Protein AF-A0A1G5IPW4-F1 (afdb_monomer_lite)

Sequence (116 aa):
MNTTYSVWEAENTHHSINRAKERAGLNKKKAEKMMELARERGIGYEECKWSLDRNFLISRTTDTTVAIAYNGYCFIFDRETCKCITMYLLPKTFGKKKTFYQSGKRKDGRYELMYA

Structure (mmCIF, N/CA/C/O backbone):
data_AF-A0A1G5IPW4-F1
#
_entry.id   AF-A0A1G5IPW4-F1
#
loop_
_atom_site.group_PDB
_atom_site.id
_atom_site.type_symbol
_atom_site.label_atom_id
_atom_site.label_alt_id
_atom_site.label_comp_id
_atom_site.label_asym_id
_atom_site.label_entity_id
_atom_site.label_seq_id
_atom_site.pdbx_PDB_ins_code
_atom_site.Cartn_x
_atom_site.Cartn_y
_atom_site.Cartn_z
_atom_site.occupancy
_atom_site.B_iso_or_equiv
_atom_site.auth_seq_id
_atom_site.auth_comp_id
_atom_site.auth_asym_id
_atom_site.auth_atom_id
_atom_site.pdbx_PDB_model_num
ATOM 1 N N . MET A 1 1 ? 6.540 21.060 -9.444 1.00 35.72 1 MET A N 1
ATOM 2 C CA . MET A 1 1 ? 5.317 21.002 -8.620 1.00 35.72 1 MET A CA 1
ATOM 3 C C . MET A 1 1 ? 5.584 19.994 -7.516 1.00 35.72 1 MET A C 1
ATOM 5 O O . MET A 1 1 ? 5.722 18.820 -7.820 1.00 35.72 1 MET A O 1
ATOM 9 N N . ASN A 1 2 ? 5.798 20.461 -6.283 1.00 35.81 2 ASN A N 1
ATOM 10 C CA . ASN A 1 2 ? 5.948 19.588 -5.120 1.00 35.81 2 ASN A CA 1
ATOM 11 C C . ASN A 1 2 ? 4.546 19.232 -4.637 1.00 35.81 2 ASN A C 1
ATOM 13 O O . ASN A 1 2 ? 3.889 20.052 -3.999 1.00 35.81 2 ASN A O 1
ATOM 17 N N . THR A 1 3 ? 4.081 18.032 -4.969 1.00 40.19 3 THR A N 1
ATOM 18 C CA . THR A 1 3 ? 2.853 17.464 -4.408 1.00 40.19 3 THR A CA 1
ATOM 19 C C . THR A 1 3 ? 3.175 16.974 -3.002 1.00 40.19 3 THR A C 1
ATOM 21 O O . THR A 1 3 ? 3.337 15.787 -2.744 1.00 40.19 3 THR A O 1
ATOM 24 N N . THR A 1 4 ? 3.383 17.910 -2.081 1.00 44.44 4 THR A N 1
ATOM 25 C CA . THR A 1 4 ? 3.428 17.604 -0.655 1.00 44.44 4 THR A CA 1
ATOM 26 C C . THR A 1 4 ? 2.051 17.067 -0.278 1.00 44.44 4 THR A C 1
ATOM 28 O O . THR A 1 4 ? 1.083 17.821 -0.238 1.00 44.44 4 THR A O 1
ATOM 31 N N . TYR A 1 5 ? 1.964 15.757 -0.033 1.00 48.31 5 TYR A N 1
ATOM 32 C CA . TYR A 1 5 ? 0.822 15.049 0.558 1.00 48.31 5 TYR A CA 1
ATOM 33 C C . TYR A 1 5 ? 0.623 15.464 2.029 1.00 48.31 5 TYR A C 1
ATOM 35 O O . TYR A 1 5 ? 0.547 14.640 2.937 1.00 48.31 5 TYR A O 1
ATOM 43 N N . SER A 1 6 ? 0.621 16.769 2.291 1.00 40.94 6 SER A N 1
ATOM 44 C CA . SER A 1 6 ? 0.453 17.343 3.613 1.00 40.94 6 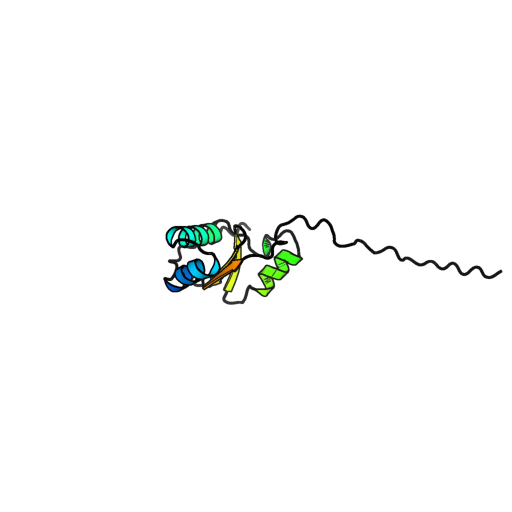SER A CA 1
ATOM 45 C C . SER A 1 6 ? -0.986 17.116 4.064 1.00 40.94 6 SER A C 1
ATOM 47 O O . SER A 1 6 ? -1.906 17.687 3.483 1.00 40.94 6 SER A O 1
ATOM 49 N N . VAL A 1 7 ? -1.128 16.327 5.131 1.00 48.12 7 VAL A N 1
ATOM 50 C CA . VAL A 1 7 ? -2.348 16.067 5.916 1.00 48.12 7 VAL A CA 1
ATOM 51 C C . VAL A 1 7 ? -3.241 14.925 5.392 1.00 48.12 7 VAL A C 1
ATOM 53 O O . VAL A 1 7 ? -4.401 15.114 5.050 1.00 48.12 7 VAL A O 1
ATOM 56 N N . TRP A 1 8 ? -2.715 13.693 5.391 1.00 52.19 8 TRP A N 1
ATOM 57 C CA . TRP A 1 8 ? -3.525 12.461 5.317 1.00 52.19 8 TRP A CA 1
ATOM 58 C C . TRP A 1 8 ? -3.864 11.967 6.738 1.00 52.19 8 TRP A C 1
ATOM 60 O O . TRP A 1 8 ? -3.434 10.888 7.155 1.00 52.19 8 TRP A O 1
ATOM 70 N N . GLU A 1 9 ? -4.613 12.760 7.509 1.00 49.50 9 GLU A N 1
ATOM 71 C CA . GLU A 1 9 ? -5.097 12.376 8.846 1.00 49.50 9 GLU A CA 1
ATOM 72 C C . GLU A 1 9 ? -6.382 11.543 8.737 1.00 49.50 9 GLU A C 1
ATOM 74 O O . GLU A 1 9 ? -7.492 12.017 8.958 1.00 49.50 9 GLU A O 1
ATOM 79 N N . ALA A 1 10 ? -6.239 10.272 8.357 1.00 59.16 10 ALA A N 1
ATOM 80 C CA . ALA A 1 10 ? -7.355 9.332 8.341 1.00 59.16 10 ALA A CA 1
ATOM 81 C C . ALA A 1 10 ? -7.231 8.279 9.442 1.00 59.16 10 ALA A C 1
ATOM 83 O O . ALA A 1 10 ? -6.274 7.489 9.480 1.00 59.16 10 ALA A O 1
ATOM 84 N N . GLU A 1 11 ? -8.254 8.220 10.297 1.00 60.19 11 GLU A N 1
ATOM 85 C CA . GLU A 1 11 ? -8.430 7.140 11.260 1.00 60.19 11 GLU A CA 1
ATOM 86 C C . GLU A 1 11 ? -8.634 5.807 10.529 1.00 60.19 11 GLU A C 1
ATOM 88 O O . GLU A 1 11 ? -9.521 5.639 9.681 1.00 60.19 11 GLU A O 1
ATOM 93 N N . ASN A 1 12 ? -7.784 4.831 10.851 1.00 66.25 12 ASN A N 1
ATOM 94 C CA . ASN A 1 12 ? -7.876 3.497 10.277 1.00 66.25 12 ASN A CA 1
ATOM 95 C C . ASN A 1 12 ? -9.070 2.755 10.881 1.00 66.25 12 ASN A C 1
ATOM 97 O O . ASN A 1 12 ? -9.229 2.679 12.097 1.00 66.25 12 ASN A O 1
ATOM 101 N N . THR A 1 13 ? -9.904 2.168 10.025 1.00 73.06 13 THR A N 1
ATOM 102 C CA . THR A 1 13 ? -11.061 1.403 10.496 1.00 73.06 13 THR A CA 1
ATOM 103 C C . THR A 1 13 ? -10.620 0.141 11.243 1.00 73.06 13 THR A C 1
ATOM 105 O O . THR A 1 13 ? -9.606 -0.484 10.927 1.00 73.06 13 THR A O 1
ATOM 108 N N . HIS A 1 14 ? -11.432 -0.314 12.199 1.00 70.38 14 HIS A N 1
ATOM 109 C CA . HIS A 1 14 ? -11.213 -1.605 12.865 1.00 70.38 14 HIS A CA 1
ATOM 110 C C . HIS A 1 14 ? -11.062 -2.768 11.871 1.00 70.38 14 HIS A C 1
ATOM 112 O O . HIS A 1 14 ? -10.293 -3.703 12.099 1.00 70.38 14 HIS A O 1
ATOM 118 N N . HIS A 1 15 ? -11.763 -2.691 10.740 1.00 71.94 15 HIS A N 1
ATOM 119 C CA . HIS A 1 15 ? -11.719 -3.709 9.704 1.00 71.94 15 HIS A CA 1
ATOM 120 C C . HIS A 1 15 ? -10.359 -3.773 8.994 1.00 71.94 15 HIS A C 1
ATOM 122 O O . HIS A 1 15 ? -9.837 -4.862 8.754 1.00 71.94 15 HIS A O 1
ATOM 128 N N . SER A 1 16 ? -9.741 -2.626 8.699 1.00 65.56 16 SER A N 1
ATOM 129 C CA . SER A 1 16 ? -8.433 -2.594 8.040 1.00 65.56 16 SER A CA 1
ATOM 130 C C . SER A 1 16 ? -7.316 -3.098 8.952 1.00 65.56 16 SER A C 1
ATOM 132 O O . SER A 1 16 ? -6.430 -3.829 8.506 1.00 65.56 16 SER A O 1
ATOM 134 N N . ILE A 1 17 ? -7.411 -2.798 10.247 1.00 72.56 17 ILE A N 1
ATOM 135 C CA . ILE A 1 17 ? -6.500 -3.288 11.286 1.00 72.56 17 ILE A CA 1
ATOM 136 C C . ILE A 1 17 ? -6.578 -4.815 11.417 1.00 72.56 17 ILE A C 1
ATOM 138 O O . ILE A 1 17 ? -5.544 -5.480 11.517 1.00 72.56 17 ILE A O 1
ATOM 142 N N . ASN A 1 18 ? -7.782 -5.389 11.388 1.00 74.25 18 ASN A N 1
ATOM 143 C CA . ASN A 1 18 ? -7.955 -6.841 11.464 1.00 74.25 18 ASN A CA 1
ATOM 144 C C . ASN A 1 18 ? -7.408 -7.547 10.215 1.00 74.25 18 ASN A C 1
ATOM 146 O O . ASN A 1 18 ? -6.660 -8.513 10.344 1.00 74.25 18 ASN A O 1
ATOM 150 N N . ARG A 1 19 ? -7.644 -7.007 9.012 1.00 74.44 19 ARG A N 1
ATOM 151 C CA . ARG A 1 19 ? -7.031 -7.557 7.788 1.00 74.44 19 ARG A CA 1
ATOM 152 C C . ARG A 1 19 ? -5.504 -7.471 7.811 1.00 74.44 19 ARG A C 1
ATOM 154 O O . ARG A 1 19 ? -4.836 -8.369 7.309 1.00 74.44 19 ARG A O 1
ATOM 161 N N . ALA A 1 20 ? -4.941 -6.406 8.380 1.00 71.50 20 ALA A N 1
ATOM 162 C CA . ALA A 1 20 ? -3.496 -6.261 8.546 1.00 71.50 20 ALA A CA 1
ATOM 163 C C . ALA A 1 20 ? -2.913 -7.336 9.473 1.00 71.50 20 ALA A C 1
ATOM 165 O O . ALA A 1 20 ? -1.877 -7.928 9.174 1.00 71.50 20 ALA A O 1
ATOM 166 N N . LYS A 1 21 ? -3.603 -7.609 10.586 1.00 74.19 21 LYS A N 1
ATOM 167 C CA . LYS A 1 21 ? -3.273 -8.700 11.510 1.00 74.19 21 LYS A CA 1
ATOM 168 C C . LYS A 1 21 ? -3.265 -10.048 10.799 1.00 74.19 21 LYS A C 1
ATOM 170 O O . LYS A 1 21 ? -2.273 -10.762 10.880 1.00 74.19 21 LYS A O 1
ATOM 175 N N . GLU A 1 22 ? -4.334 -10.359 10.074 1.00 74.62 22 GLU A N 1
ATOM 176 C CA . GLU A 1 22 ? -4.502 -11.644 9.388 1.00 74.62 22 GLU A CA 1
ATOM 177 C C . GLU A 1 22 ? -3.501 -11.837 8.244 1.00 74.62 22 GLU A C 1
ATOM 179 O O . GLU A 1 22 ? -2.925 -12.911 8.099 1.00 74.62 22 GLU A O 1
ATOM 184 N N . ARG A 1 23 ? -3.261 -10.799 7.432 1.00 70.94 23 ARG A N 1
ATOM 185 C CA . ARG A 1 23 ? -2.445 -10.915 6.210 1.00 70.94 23 ARG A CA 1
ATOM 186 C C . ARG A 1 23 ? -0.951 -10.746 6.430 1.00 70.94 23 ARG A C 1
ATOM 188 O O . ARG A 1 23 ? -0.168 -11.255 5.634 1.00 70.94 23 ARG A O 1
ATOM 195 N N . ALA A 1 24 ? -0.556 -10.011 7.463 1.00 68.44 24 ALA A N 1
ATOM 196 C CA . ALA A 1 24 ? 0.844 -9.684 7.716 1.00 68.44 24 ALA A CA 1
ATOM 197 C C . ALA A 1 24 ? 1.344 -10.166 9.090 1.00 68.44 24 ALA A C 1
ATOM 199 O O . ALA A 1 24 ? 2.515 -9.965 9.411 1.00 68.44 24 ALA A O 1
ATOM 200 N N . GLY A 1 25 ? 0.487 -10.786 9.913 1.00 75.94 25 GLY A N 1
ATOM 201 C CA . GLY A 1 25 ? 0.862 -11.286 11.242 1.00 75.94 25 GLY A CA 1
ATOM 202 C C . 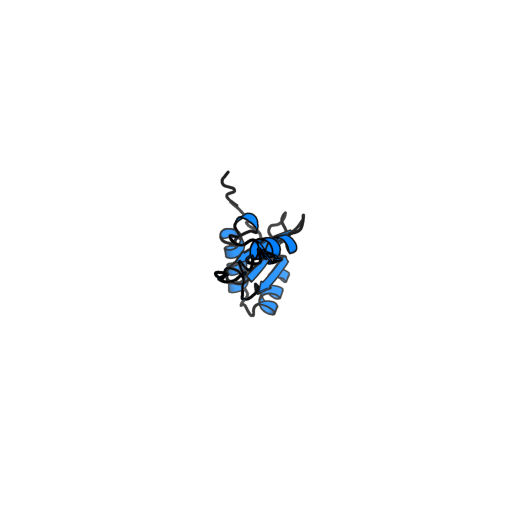GLY A 1 25 ? 1.265 -10.176 12.221 1.00 75.94 25 GLY A C 1
ATOM 203 O O . GLY A 1 25 ? 2.070 -10.392 13.125 1.00 75.94 25 GLY A O 1
ATOM 204 N N . LEU A 1 26 ? 0.776 -8.951 12.016 1.00 76.12 26 LEU A N 1
ATOM 205 C CA . LEU A 1 26 ? 1.215 -7.766 12.757 1.00 76.12 26 LEU A CA 1
ATOM 206 C C . LEU A 1 26 ? 0.343 -7.511 13.982 1.00 76.12 26 LEU A C 1
ATOM 208 O O . LEU A 1 26 ? -0.872 -7.604 13.906 1.00 76.12 26 LEU A O 1
ATOM 212 N N . ASN A 1 27 ? 0.929 -7.058 15.090 1.00 82.69 27 ASN A N 1
ATOM 213 C CA . ASN A 1 27 ? 0.145 -6.532 16.212 1.00 82.69 27 ASN A CA 1
ATOM 214 C C . ASN A 1 27 ? -0.590 -5.226 15.812 1.00 82.69 27 ASN A C 1
ATOM 216 O O . ASN A 1 27 ? -0.081 -4.470 14.987 1.00 82.69 27 ASN A O 1
ATOM 220 N N . LYS A 1 28 ? -1.741 -4.920 16.435 1.00 77.44 28 LYS A N 1
ATOM 221 C CA . LYS A 1 28 ? -2.604 -3.752 16.134 1.00 77.44 28 LYS A CA 1
ATOM 222 C C . LYS A 1 28 ? -1.806 -2.447 16.035 1.00 77.44 28 LYS A C 1
ATOM 224 O O . LYS A 1 28 ? -1.797 -1.828 14.980 1.00 77.44 28 LYS A O 1
ATOM 229 N N . LYS A 1 29 ? -1.050 -2.109 17.087 1.00 82.69 29 LYS A N 1
ATOM 230 C CA . LYS A 1 29 ? -0.222 -0.889 17.133 1.00 82.69 29 LYS A CA 1
ATOM 231 C C . LYS A 1 29 ? 0.799 -0.822 15.993 1.00 82.69 29 LYS A C 1
ATOM 233 O O . LYS A 1 29 ? 1.086 0.243 15.462 1.00 82.69 29 LYS A O 1
ATOM 238 N N . LYS A 1 30 ? 1.366 -1.971 15.611 1.00 82.81 30 LYS A N 1
ATOM 239 C CA . LYS A 1 30 ? 2.350 -2.054 14.525 1.00 82.81 30 LYS A CA 1
ATOM 240 C C . LYS A 1 30 ? 1.681 -1.898 13.159 1.00 82.81 30 LYS A C 1
ATOM 242 O O . LYS A 1 30 ? 2.262 -1.267 12.285 1.00 82.81 30 LYS A O 1
ATOM 247 N N . ALA A 1 31 ? 0.482 -2.449 12.983 1.00 81.69 31 ALA A N 1
ATOM 248 C CA . ALA A 1 31 ? -0.310 -2.276 11.771 1.00 81.69 31 ALA A CA 1
ATOM 249 C C . ALA A 1 31 ? -0.726 -0.811 11.574 1.00 81.69 31 ALA A C 1
ATOM 251 O O . ALA A 1 31 ? -0.507 -0.275 10.494 1.00 81.69 31 ALA A O 1
ATOM 252 N N . GLU A 1 32 ? -1.240 -0.157 12.620 1.00 83.81 32 GLU A N 1
ATOM 253 C CA . GLU A 1 32 ? -1.602 1.269 12.596 1.00 83.81 32 GLU A CA 1
ATOM 254 C C . GLU A 1 32 ? -0.399 2.135 12.215 1.00 83.81 32 GLU A C 1
ATOM 256 O O . GLU A 1 32 ? -0.459 2.866 11.228 1.00 83.81 32 GLU A O 1
ATOM 261 N N . LYS A 1 33 ? 0.730 1.951 12.912 1.00 86.50 33 LYS A N 1
ATOM 262 C CA . LYS A 1 33 ? 1.968 2.683 12.629 1.00 86.50 33 LYS A CA 1
ATOM 263 C C . LYS A 1 33 ? 2.505 2.423 11.220 1.00 86.50 33 LYS A C 1
ATOM 265 O O . LYS A 1 33 ? 3.039 3.325 10.591 1.00 86.50 33 LYS A O 1
ATOM 270 N N . MET A 1 34 ? 2.386 1.201 10.695 1.00 87.81 34 MET A N 1
ATOM 271 C CA . MET A 1 34 ? 2.807 0.927 9.316 1.00 87.81 34 MET A CA 1
ATOM 272 C C . MET A 1 34 ? 1.893 1.571 8.276 1.00 87.81 34 MET A C 1
ATOM 274 O O . MET A 1 34 ? 2.402 2.014 7.254 1.00 87.81 34 MET A O 1
ATOM 278 N N . MET A 1 35 ? 0.581 1.637 8.515 1.00 87.94 35 MET A N 1
ATOM 279 C CA . MET A 1 35 ? -0.340 2.340 7.617 1.00 87.94 35 MET A CA 1
ATOM 280 C C . MET A 1 35 ? -0.075 3.847 7.618 1.00 87.94 35 MET A C 1
ATOM 282 O O . MET A 1 35 ? -0.054 4.456 6.556 1.00 87.94 35 MET A O 1
ATOM 286 N N . GLU A 1 36 ? 0.160 4.430 8.792 1.00 88.38 36 GLU A N 1
ATOM 287 C CA . GLU A 1 36 ? 0.551 5.833 8.950 1.00 88.38 36 GLU A CA 1
ATOM 288 C C . GLU A 1 36 ? 1.853 6.136 8.196 1.00 88.38 36 GLU A C 1
ATOM 290 O O . GLU A 1 36 ? 1.864 6.966 7.291 1.00 88.38 36 GLU A O 1
ATOM 295 N N . LEU A 1 37 ? 2.914 5.368 8.458 1.00 88.31 37 LEU A N 1
ATOM 296 C CA . LEU A 1 37 ? 4.193 5.525 7.763 1.00 88.31 37 LEU A CA 1
ATOM 297 C C . LEU A 1 37 ? 4.086 5.287 6.251 1.00 88.31 37 LEU A C 1
ATOM 299 O O . LEU A 1 37 ? 4.810 5.920 5.486 1.00 88.31 37 LEU A O 1
ATOM 303 N N . ALA A 1 38 ? 3.205 4.388 5.806 1.00 88.75 38 ALA A N 1
ATOM 304 C CA . ALA A 1 38 ? 2.959 4.168 4.386 1.00 88.75 38 ALA A CA 1
ATOM 305 C C . ALA A 1 38 ? 2.284 5.376 3.723 1.00 88.75 38 ALA A C 1
ATOM 307 O O . ALA A 1 38 ? 2.582 5.650 2.568 1.00 88.75 38 ALA A O 1
ATOM 308 N N . ARG A 1 39 ? 1.424 6.119 4.431 1.00 86.00 39 ARG A N 1
ATOM 309 C CA . ARG A 1 39 ? 0.850 7.372 3.911 1.00 86.00 39 ARG A CA 1
ATOM 310 C C . ARG A 1 39 ? 1.891 8.481 3.821 1.00 86.00 39 ARG A C 1
ATOM 312 O O . ARG A 1 39 ? 1.922 9.205 2.837 1.00 86.00 39 ARG A O 1
ATOM 319 N N . GLU A 1 40 ? 2.755 8.588 4.824 1.00 87.12 40 GLU A N 1
ATOM 320 C CA . GLU A 1 40 ? 3.771 9.644 4.876 1.00 87.12 40 GLU A CA 1
ATOM 321 C C . GLU A 1 40 ? 4.961 9.407 3.940 1.00 87.12 40 GLU A C 1
ATOM 323 O O . GLU A 1 40 ? 5.542 10.354 3.417 1.00 87.12 40 GLU A O 1
ATOM 328 N N . ARG A 1 41 ? 5.394 8.149 3.802 1.00 88.50 41 ARG A N 1
ATOM 329 C CA . ARG A 1 41 ? 6.690 7.784 3.195 1.00 88.50 41 ARG A CA 1
ATOM 330 C C . ARG A 1 41 ? 6.585 6.714 2.119 1.00 88.50 41 ARG A C 1
ATOM 332 O O . ARG A 1 41 ? 7.611 6.239 1.629 1.00 88.50 41 ARG A O 1
ATOM 339 N N . GLY A 1 42 ? 5.381 6.231 1.841 1.00 89.19 42 GLY A N 1
ATOM 340 C CA . GLY A 1 42 ? 5.180 5.242 0.799 1.00 89.19 42 GLY A CA 1
ATOM 341 C C . GLY A 1 42 ? 5.376 5.849 -0.582 1.00 89.19 42 GLY A C 1
ATOM 342 O O . GLY A 1 42 ? 5.260 7.055 -0.761 1.00 89.19 42 GLY A O 1
ATOM 343 N N . ILE A 1 43 ? 5.690 4.990 -1.547 1.00 90.81 43 ILE A N 1
ATOM 344 C CA . ILE A 1 43 ? 5.919 5.403 -2.931 1.00 90.81 43 ILE A CA 1
ATOM 345 C C . ILE A 1 43 ? 4.732 5.019 -3.808 1.00 90.81 43 ILE A C 1
ATOM 347 O O . ILE A 1 43 ? 4.249 3.879 -3.768 1.00 90.81 43 ILE A O 1
ATOM 351 N N . GLY A 1 44 ? 4.276 5.975 -4.614 1.00 90.81 44 GLY A N 1
ATOM 352 C CA . GLY A 1 44 ? 3.275 5.749 -5.652 1.00 90.81 44 GLY A CA 1
ATOM 353 C C . GLY A 1 44 ? 3.873 5.159 -6.933 1.00 90.81 44 GLY A C 1
ATOM 354 O O . GLY A 1 44 ? 5.089 4.998 -7.085 1.00 90.81 44 GLY A O 1
ATOM 355 N N . TYR A 1 45 ? 3.016 4.860 -7.914 1.00 91.00 45 TYR A N 1
ATOM 356 C CA . TYR A 1 45 ? 3.473 4.392 -9.230 1.00 91.00 45 TYR A CA 1
ATOM 357 C C . TYR A 1 45 ? 4.321 5.445 -9.970 1.00 91.00 45 TYR A C 1
ATOM 359 O O . TYR A 1 45 ? 5.209 5.092 -10.750 1.00 91.00 45 TYR A O 1
ATOM 367 N N . GLU A 1 46 ? 4.082 6.730 -9.708 1.00 88.38 46 GLU A N 1
ATOM 368 C CA . GLU A 1 46 ? 4.785 7.862 -10.327 1.00 88.38 46 GLU A CA 1
ATOM 369 C C . GLU A 1 46 ? 6.256 7.915 -9.905 1.00 88.38 46 GLU A C 1
ATOM 371 O O . GLU A 1 46 ? 7.141 8.158 -10.725 1.00 88.38 46 GLU A O 1
ATOM 376 N N . GLU A 1 47 ? 6.524 7.570 -8.647 1.00 86.31 47 GLU A N 1
ATOM 377 C CA . GLU A 1 47 ? 7.853 7.583 -8.031 1.00 86.31 47 GLU A CA 1
ATOM 378 C C . GLU A 1 47 ? 8.629 6.278 -8.271 1.00 86.31 47 GLU A C 1
ATOM 380 O O . GLU A 1 47 ? 9.814 6.160 -7.950 1.00 86.31 47 GLU A O 1
ATOM 385 N N . CYS A 1 48 ? 7.988 5.270 -8.870 1.00 85.81 48 CYS A N 1
ATOM 386 C CA . CYS A 1 48 ? 8.642 4.009 -9.187 1.00 85.81 48 CYS A CA 1
ATOM 387 C C . CYS A 1 48 ? 9.680 4.183 -10.305 1.00 85.81 48 CYS A C 1
ATOM 389 O O . CYS A 1 48 ? 9.358 4.576 -11.432 1.00 85.81 48 CYS A O 1
ATOM 391 N N . LYS A 1 49 ? 10.924 3.783 -10.006 1.00 84.06 49 LYS A N 1
ATOM 392 C CA . LYS A 1 49 ? 12.057 3.784 -10.947 1.00 84.06 49 LYS A CA 1
ATOM 393 C C . LYS A 1 49 ? 11.912 2.761 -12.080 1.00 84.06 49 LYS A C 1
ATOM 395 O O . LYS A 1 49 ? 12.386 3.002 -13.185 1.00 84.06 49 LYS A O 1
ATOM 400 N N . TRP A 1 50 ? 11.306 1.605 -11.808 1.00 85.06 50 TRP A N 1
ATOM 401 C CA . TRP A 1 50 ? 11.221 0.492 -12.758 1.00 85.06 50 TRP A CA 1
ATOM 402 C C . TRP A 1 50 ? 9.817 0.367 -13.345 1.00 85.06 50 TRP A C 1
ATOM 404 O O . TRP A 1 50 ? 8.843 0.284 -12.600 1.00 85.06 50 TRP A O 1
ATOM 414 N N . SER A 1 51 ? 9.714 0.243 -14.671 1.00 85.38 51 SER A N 1
ATOM 415 C CA . SER A 1 51 ? 8.429 0.175 -15.387 1.00 85.38 51 SER A CA 1
ATOM 416 C C . SER A 1 51 ? 7.539 -0.978 -14.926 1.00 85.38 51 SER A C 1
ATOM 418 O O . SER A 1 51 ? 6.333 -0.831 -14.823 1.00 85.38 51 SER A O 1
ATOM 420 N N . LEU A 1 52 ? 8.129 -2.126 -14.592 1.00 86.62 52 LEU A N 1
ATOM 421 C CA . LEU A 1 52 ? 7.390 -3.276 -14.065 1.00 86.62 52 LEU A CA 1
ATOM 422 C C . LEU A 1 52 ? 6.776 -3.009 -12.683 1.00 86.62 52 LEU A C 1
ATOM 424 O O . LEU A 1 52 ? 5.665 -3.450 -12.416 1.00 86.62 52 LEU A O 1
ATOM 428 N N . ASP A 1 53 ? 7.495 -2.297 -11.816 1.00 88.69 53 ASP A N 1
ATOM 429 C CA . ASP A 1 53 ? 7.030 -1.982 -10.462 1.00 88.69 53 ASP A CA 1
ATOM 430 C C . ASP A 1 53 ? 5.954 -0.884 -10.534 1.00 88.69 53 ASP A C 1
ATOM 432 O O . ASP A 1 53 ? 4.920 -0.972 -9.874 1.00 88.69 53 ASP A O 1
ATOM 436 N N . ARG A 1 54 ? 6.140 0.078 -11.450 1.00 90.31 54 ARG A N 1
ATOM 437 C CA . ARG A 1 54 ? 5.126 1.066 -11.832 1.00 90.31 54 ARG A CA 1
ATOM 438 C C . ARG A 1 54 ? 3.854 0.393 -12.349 1.00 90.31 54 ARG A C 1
ATOM 440 O O . ARG A 1 54 ? 2.782 0.655 -11.821 1.00 90.31 54 ARG A O 1
ATOM 447 N N . ASN A 1 55 ? 3.965 -0.508 -13.325 1.00 89.56 55 ASN A N 1
ATOM 448 C CA . ASN A 1 55 ? 2.819 -1.220 -13.900 1.00 89.56 55 ASN A CA 1
ATOM 449 C C . ASN A 1 55 ? 2.090 -2.062 -12.850 1.00 89.56 55 ASN A C 1
ATOM 451 O O . ASN A 1 55 ? 0.864 -2.134 -12.863 1.00 89.56 55 ASN A O 1
ATOM 455 N N . PHE A 1 56 ? 2.832 -2.664 -11.917 1.00 90.62 56 PHE A N 1
ATOM 456 C CA . PHE A 1 56 ? 2.239 -3.379 -10.795 1.00 90.62 56 PHE A CA 1
ATOM 457 C C . PHE A 1 56 ? 1.348 -2.458 -9.953 1.00 90.62 56 PHE A C 1
ATOM 459 O O . PHE A 1 56 ? 0.191 -2.795 -9.722 1.00 90.62 56 PHE A O 1
ATOM 466 N N . LEU A 1 57 ? 1.843 -1.287 -9.542 1.00 91.62 57 LEU A N 1
ATOM 467 C CA . LEU A 1 57 ? 1.047 -0.334 -8.762 1.00 91.62 57 LEU A CA 1
ATOM 468 C C . LEU A 1 57 ? -0.103 0.287 -9.571 1.00 91.62 57 LEU A C 1
ATOM 470 O O . LEU A 1 57 ? -1.198 0.433 -9.032 1.00 91.62 57 LEU A O 1
ATOM 474 N N . ILE A 1 58 ? 0.095 0.577 -10.862 1.00 93.19 58 ILE A N 1
ATOM 475 C CA . ILE A 1 58 ? -0.973 1.066 -11.755 1.00 93.19 58 ILE A CA 1
ATOM 476 C C . ILE A 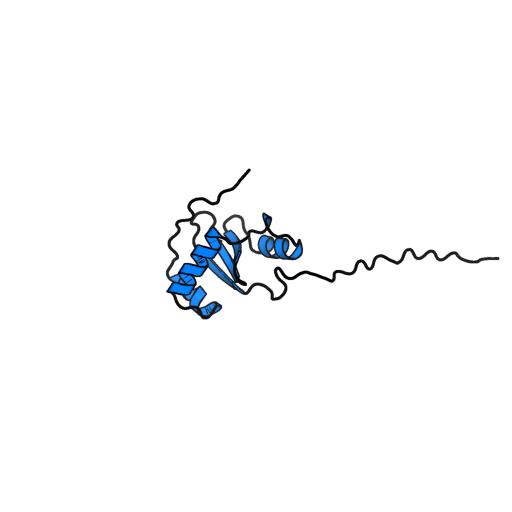1 58 ? -2.107 0.045 -11.835 1.00 93.19 58 ILE A C 1
ATOM 478 O O . ILE A 1 58 ? -3.254 0.405 -11.621 1.00 93.19 58 ILE A O 1
ATOM 482 N N . SER A 1 59 ? -1.797 -1.241 -12.042 1.00 91.94 59 SER A N 1
ATOM 483 C CA . SER A 1 59 ? -2.812 -2.308 -12.135 1.00 91.94 59 SER A CA 1
ATOM 484 C C . SER A 1 59 ? -3.647 -2.500 -10.861 1.00 91.94 59 SER A C 1
ATOM 486 O O . SER A 1 59 ? -4.631 -3.237 -10.859 1.00 91.94 59 SER A O 1
ATOM 488 N N . ARG A 1 60 ? -3.220 -1.883 -9.756 1.00 90.44 60 ARG A N 1
ATOM 489 C CA . ARG A 1 60 ? -3.841 -1.963 -8.429 1.00 90.44 60 ARG A CA 1
ATOM 490 C C . ARG A 1 60 ? -4.442 -0.641 -7.976 1.00 90.44 60 ARG A C 1
ATOM 492 O O . ARG A 1 60 ? -5.099 -0.604 -6.944 1.00 90.44 60 ARG A O 1
ATOM 499 N N . THR A 1 61 ? -4.202 0.412 -8.740 1.00 92.25 61 THR A N 1
ATOM 500 C CA . THR A 1 61 ? -4.784 1.731 -8.554 1.00 92.25 61 THR A CA 1
ATOM 501 C C . THR A 1 61 ? -6.045 1.803 -9.405 1.00 92.25 61 THR A C 1
ATOM 503 O O . THR A 1 61 ? -6.047 1.373 -10.556 1.00 92.25 61 THR A O 1
ATOM 506 N N . THR A 1 62 ? -7.119 2.343 -8.844 1.00 92.06 62 THR A N 1
ATOM 507 C CA . THR A 1 62 ? -8.364 2.629 -9.571 1.00 92.06 62 THR A CA 1
ATOM 508 C C . THR A 1 62 ? -8.687 4.117 -9.454 1.00 92.06 62 THR A C 1
ATOM 510 O O . THR A 1 62 ? -7.938 4.875 -8.832 1.00 92.06 62 THR A O 1
ATOM 513 N N . ASP A 1 63 ? -9.812 4.550 -10.017 1.00 90.56 63 ASP A N 1
ATOM 514 C CA . ASP A 1 63 ? -10.263 5.942 -9.889 1.00 90.56 63 ASP A CA 1
ATOM 515 C C . ASP A 1 63 ? -10.594 6.317 -8.439 1.00 90.56 63 ASP A C 1
ATOM 517 O O . ASP A 1 63 ? -10.439 7.467 -8.043 1.00 90.56 63 ASP A O 1
ATOM 521 N N . THR A 1 64 ? -10.987 5.331 -7.628 1.00 91.44 64 THR A N 1
ATOM 522 C CA . THR A 1 64 ? -11.371 5.494 -6.217 1.00 91.44 64 THR A CA 1
ATOM 523 C C . THR A 1 64 ? -10.290 5.055 -5.234 1.00 91.44 64 THR A C 1
ATOM 525 O O . THR A 1 64 ? -10.340 5.410 -4.060 1.00 91.44 64 THR A O 1
ATOM 528 N N . THR A 1 65 ? -9.284 4.299 -5.682 1.00 93.31 65 THR A N 1
ATOM 529 C CA . THR A 1 65 ? -8.249 3.743 -4.799 1.00 93.31 65 THR A CA 1
ATOM 530 C C . THR A 1 65 ? -6.844 4.047 -5.290 1.00 93.31 65 THR A C 1
ATOM 532 O O . THR A 1 65 ? -6.602 4.190 -6.487 1.00 93.31 65 THR A O 1
ATOM 535 N N . VAL A 1 66 ? -5.893 4.144 -4.366 1.00 94.12 66 VAL A N 1
ATOM 536 C CA . VAL A 1 66 ? -4.477 4.359 -4.664 1.00 94.12 66 VAL A CA 1
ATOM 537 C C . VAL A 1 66 ? -3.630 3.256 -4.049 1.00 94.12 66 VAL A C 1
ATOM 539 O O . VAL A 1 66 ? -3.768 2.924 -2.869 1.00 94.12 66 VAL A O 1
ATOM 542 N N . ALA A 1 67 ? -2.754 2.675 -4.869 1.00 94.25 67 ALA A N 1
ATOM 543 C CA . ALA A 1 67 ? -1.799 1.672 -4.430 1.00 94.25 67 ALA A CA 1
ATOM 544 C C . ALA A 1 67 ? -0.464 2.329 -4.060 1.00 94.25 67 ALA A C 1
ATOM 546 O O . ALA A 1 67 ? 0.187 2.953 -4.899 1.00 94.25 67 ALA A O 1
ATOM 547 N N . ILE A 1 68 ? -0.040 2.137 -2.814 1.00 93.31 68 ILE A N 1
ATOM 548 C CA . ILE A 1 68 ? 1.198 2.684 -2.260 1.00 93.31 68 ILE A CA 1
ATOM 549 C C . ILE A 1 68 ? 2.100 1.537 -1.804 1.00 93.31 68 ILE A C 1
ATOM 551 O O . ILE A 1 68 ? 1.675 0.644 -1.070 1.00 93.31 68 ILE A O 1
ATOM 555 N N . ALA A 1 69 ? 3.362 1.544 -2.228 1.00 92.62 69 ALA A N 1
ATOM 556 C CA . ALA A 1 69 ? 4.356 0.579 -1.771 1.00 92.62 69 ALA A CA 1
ATOM 557 C C . ALA A 1 69 ? 5.138 1.126 -0.569 1.00 92.62 69 ALA A C 1
ATOM 559 O O . ALA A 1 69 ? 5.701 2.216 -0.624 1.00 92.62 69 ALA A O 1
ATOM 560 N N . TYR A 1 70 ? 5.224 0.346 0.510 1.00 92.19 70 TYR A N 1
ATOM 561 C CA . TYR A 1 70 ? 6.028 0.689 1.681 1.00 92.19 70 TYR A CA 1
ATOM 562 C C . TYR A 1 70 ? 6.482 -0.564 2.439 1.00 92.19 70 TYR A C 1
ATOM 564 O O . TYR A 1 70 ? 5.695 -1.473 2.694 1.00 92.19 70 TYR A O 1
ATOM 572 N N . ASN A 1 71 ? 7.765 -0.617 2.810 1.00 87.69 71 ASN A N 1
ATOM 573 C CA . ASN A 1 71 ? 8.354 -1.659 3.664 1.00 87.69 71 ASN A CA 1
ATOM 574 C C . ASN A 1 71 ? 8.009 -3.117 3.268 1.00 87.69 71 ASN A C 1
ATOM 576 O O . ASN A 1 71 ? 7.697 -3.950 4.117 1.00 87.69 71 ASN A O 1
ATOM 580 N N . GLY A 1 72 ? 8.027 -3.431 1.967 1.00 87.19 72 GLY A N 1
ATOM 581 C CA . GLY A 1 72 ? 7.716 -4.777 1.463 1.00 87.19 72 GLY A CA 1
ATOM 582 C C . GLY A 1 72 ? 6.221 -5.101 1.356 1.00 87.19 72 GLY A C 1
ATOM 583 O O . GLY A 1 72 ? 5.872 -6.225 0.996 1.00 87.19 72 GLY A O 1
ATOM 584 N N . TYR A 1 73 ? 5.345 -4.127 1.601 1.00 90.50 73 TYR A N 1
ATOM 585 C CA . TYR A 1 73 ? 3.898 -4.248 1.458 1.00 90.50 73 TYR A CA 1
ATOM 586 C C . TYR A 1 73 ? 3.352 -3.262 0.430 1.00 90.50 73 TYR A C 1
ATOM 588 O O . TYR A 1 73 ? 3.890 -2.175 0.224 1.00 90.50 73 TYR A O 1
ATOM 596 N N . CYS A 1 74 ? 2.267 -3.664 -0.218 1.00 92.00 74 CYS A N 1
ATOM 597 C CA . CYS A 1 74 ? 1.426 -2.798 -1.019 1.00 92.00 74 CYS A CA 1
ATOM 598 C C . CYS A 1 74 ? 0.172 -2.498 -0.206 1.00 92.00 74 CYS A C 1
ATOM 600 O O . CYS A 1 74 ? -0.532 -3.419 0.213 1.00 92.00 74 CYS A O 1
ATOM 602 N N . PHE A 1 75 ? -0.074 -1.219 0.026 1.00 92.38 75 PHE A N 1
ATOM 603 C CA . PHE A 1 75 ? -1.233 -0.695 0.720 1.00 92.38 75 PHE A CA 1
ATOM 604 C C . PHE A 1 75 ? -2.193 -0.122 -0.311 1.00 92.38 75 PHE A C 1
ATOM 606 O O . PHE A 1 75 ? -1.780 0.625 -1.194 1.00 92.38 75 PHE A O 1
ATOM 613 N N . ILE A 1 76 ? -3.466 -0.471 -0.188 1.00 92.94 76 ILE A N 1
ATOM 614 C CA . ILE A 1 76 ? -4.537 0.108 -0.989 1.00 92.94 76 ILE A CA 1
ATOM 615 C C . ILE A 1 76 ? -5.297 1.065 -0.089 1.00 92.94 76 ILE A C 1
ATOM 617 O O . ILE A 1 76 ? -5.934 0.638 0.881 1.00 92.94 76 ILE A O 1
ATOM 621 N N . PHE A 1 77 ? -5.212 2.346 -0.413 1.00 91.81 77 PHE A N 1
ATOM 622 C CA . PHE A 1 77 ? -5.945 3.399 0.265 1.00 91.81 77 PHE A CA 1
ATOM 623 C C . PHE A 1 77 ? -7.123 3.846 -0.586 1.00 91.81 77 PHE A C 1
ATOM 625 O O . PHE A 1 77 ? -7.050 3.865 -1.813 1.00 91.81 77 PHE A O 1
ATOM 632 N N . ASP A 1 78 ? -8.204 4.209 0.081 1.00 90.56 78 ASP A N 1
ATOM 633 C CA . ASP A 1 78 ? -9.274 4.983 -0.523 1.00 90.56 78 ASP A CA 1
ATOM 634 C C . ASP A 1 78 ? -8.767 6.405 -0.814 1.00 90.56 78 ASP A C 1
ATOM 636 O O . ASP A 1 78 ? -8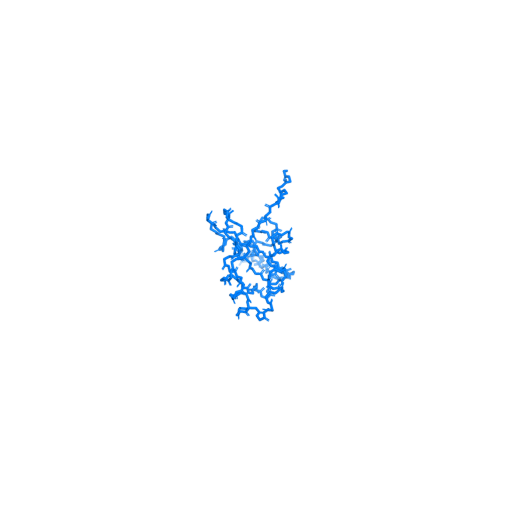.105 7.004 0.038 1.00 90.56 78 ASP A O 1
ATOM 640 N N . ARG A 1 79 ? -9.016 6.927 -2.019 1.00 88.94 79 ARG A N 1
ATOM 641 C CA . ARG A 1 79 ? -8.495 8.238 -2.441 1.00 88.94 79 ARG A CA 1
ATOM 642 C C . ARG A 1 79 ? -9.175 9.403 -1.733 1.00 88.94 79 ARG A C 1
ATOM 644 O O . ARG A 1 79 ? -8.514 10.405 -1.494 1.00 88.94 79 ARG A O 1
ATOM 651 N N . GLU A 1 80 ? -10.461 9.279 -1.414 1.00 86.44 80 GLU A N 1
ATOM 652 C CA . GLU A 1 80 ? -11.241 10.365 -0.811 1.00 86.44 80 GLU A CA 1
ATOM 653 C C . GLU A 1 80 ? -11.043 10.419 0.700 1.00 86.44 80 GLU A C 1
ATOM 655 O O . GLU A 1 80 ? -10.810 11.474 1.280 1.00 86.44 80 GLU A O 1
ATOM 660 N N . THR A 1 81 ? -11.125 9.260 1.349 1.00 84.19 81 THR A N 1
ATOM 661 C CA . THR A 1 81 ? -11.090 9.159 2.809 1.00 84.19 81 THR A CA 1
ATOM 662 C C . THR A 1 81 ? -9.708 8.847 3.357 1.00 84.19 81 THR A C 1
ATOM 664 O O . THR A 1 81 ? -9.543 8.808 4.575 1.00 84.19 81 THR A O 1
ATOM 667 N N . CYS A 1 82 ? -8.727 8.553 2.497 1.00 83.12 82 CYS A N 1
ATOM 668 C CA . CYS A 1 82 ? -7.355 8.205 2.882 1.00 83.12 82 CYS A CA 1
ATOM 669 C C . CYS A 1 82 ? -7.265 6.959 3.798 1.00 83.12 82 CYS A C 1
ATOM 671 O O . CYS A 1 82 ? -6.229 6.673 4.420 1.00 83.12 82 CYS A O 1
ATOM 673 N N . LYS A 1 83 ? -8.358 6.191 3.901 1.00 85.31 83 LYS A N 1
ATOM 674 C CA . LYS A 1 83 ? -8.467 5.006 4.754 1.00 85.31 83 LYS A CA 1
ATOM 675 C C . LYS A 1 83 ? -7.811 3.819 4.075 1.00 85.31 83 LYS A C 1
ATOM 677 O O . LYS A 1 83 ? -8.049 3.538 2.904 1.00 85.31 83 LYS A O 1
ATOM 682 N N . CYS A 1 84 ? -7.005 3.078 4.831 1.00 87.25 84 CYS A N 1
ATOM 683 C CA . CYS A 1 84 ? -6.460 1.815 4.347 1.00 87.25 84 CYS A CA 1
ATOM 684 C C . CYS A 1 84 ? -7.612 0.820 4.157 1.00 87.25 84 CYS A C 1
ATOM 686 O O . CYS A 1 84 ? -8.274 0.452 5.125 1.00 87.25 84 CYS A O 1
ATOM 688 N N . ILE A 1 85 ? -7.855 0.381 2.924 1.00 87.62 85 ILE A N 1
ATOM 689 C CA . ILE A 1 85 ? -8.849 -0.649 2.598 1.00 87.62 85 ILE A CA 1
ATOM 690 C C . ILE A 1 85 ? -8.230 -2.025 2.837 1.00 87.62 85 ILE A C 1
ATOM 692 O O . ILE A 1 85 ? -8.847 -2.942 3.399 1.00 87.62 85 ILE A O 1
ATOM 696 N N . THR A 1 86 ? -6.992 -2.202 2.371 1.00 87.56 86 THR A N 1
ATOM 697 C CA . THR A 1 86 ? -6.268 -3.456 2.530 1.00 87.56 86 THR A CA 1
ATOM 698 C C . THR A 1 86 ? -4.765 -3.321 2.317 1.00 87.56 86 THR A C 1
ATOM 700 O O . THR A 1 86 ? -4.288 -2.319 1.799 1.00 87.56 86 THR A O 1
ATOM 703 N N . MET A 1 87 ? -4.023 -4.364 2.694 1.00 88.25 87 MET A N 1
ATOM 704 C CA . MET A 1 87 ? -2.607 -4.515 2.382 1.00 88.25 87 MET A CA 1
ATOM 705 C C . MET A 1 87 ? -2.278 -5.962 2.012 1.00 88.25 87 MET A C 1
ATOM 707 O O . MET A 1 87 ? -2.970 -6.894 2.437 1.00 88.25 87 MET A O 1
ATOM 711 N N . TYR A 1 88 ? -1.195 -6.146 1.266 1.00 87.50 88 TYR A N 1
ATOM 712 C CA . TYR A 1 88 ? -0.621 -7.452 0.941 1.00 87.50 88 TYR A CA 1
ATOM 713 C C . TYR A 1 88 ? 0.886 -7.341 0.692 1.00 87.50 88 TYR A C 1
ATOM 715 O O . TYR A 1 88 ? 1.423 -6.248 0.521 1.00 87.50 88 TYR A O 1
ATOM 723 N N . LEU A 1 89 ? 1.582 -8.477 0.688 1.00 89.12 89 LEU A N 1
ATOM 724 C CA . LEU A 1 89 ? 3.020 -8.526 0.427 1.00 89.12 89 LEU A CA 1
ATOM 725 C C . LEU A 1 89 ? 3.333 -8.127 -1.016 1.00 89.12 89 LEU A C 1
ATOM 727 O O . LEU A 1 89 ? 2.700 -8.604 -1.960 1.00 89.12 89 LEU A O 1
ATOM 731 N N . LEU A 1 90 ? 4.350 -7.286 -1.190 1.00 89.06 90 LEU A N 1
ATOM 732 C CA . LEU A 1 90 ? 4.886 -6.995 -2.512 1.00 89.06 90 LEU A CA 1
ATOM 733 C C . LEU A 1 90 ? 5.561 -8.239 -3.102 1.00 89.06 90 LEU A C 1
ATOM 735 O O . LEU A 1 90 ? 6.109 -9.070 -2.366 1.00 89.06 90 LEU A O 1
ATOM 739 N N . PRO A 1 91 ? 5.592 -8.362 -4.440 1.00 86.69 91 PRO A N 1
ATOM 740 C CA . PRO A 1 91 ? 6.399 -9.376 -5.097 1.00 86.69 91 PRO A CA 1
ATOM 741 C C . PRO A 1 91 ? 7.849 -9.317 -4.605 1.00 86.69 91 PRO A C 1
ATOM 743 O O . PRO A 1 91 ? 8.429 -8.239 -4.486 1.00 86.69 91 PRO A O 1
ATOM 746 N N . LYS A 1 92 ? 8.486 -10.477 -4.392 1.00 84.25 92 LYS A N 1
ATOM 747 C CA . LYS A 1 92 ? 9.881 -10.567 -3.903 1.00 84.25 92 LYS A CA 1
ATOM 748 C C . LYS A 1 92 ? 10.902 -9.841 -4.791 1.00 84.25 92 LYS A C 1
ATOM 750 O O . LYS A 1 92 ? 12.045 -9.658 -4.375 1.00 84.25 92 LYS A O 1
ATOM 755 N N . THR A 1 93 ? 10.524 -9.504 -6.020 1.00 81.69 93 THR A N 1
ATOM 756 C CA . THR A 1 93 ? 11.328 -8.813 -7.035 1.00 81.69 93 THR A CA 1
ATOM 757 C C . THR A 1 93 ? 11.096 -7.300 -7.073 1.00 81.69 93 THR A C 1
ATOM 759 O O . THR A 1 93 ? 11.802 -6.614 -7.808 1.00 81.69 93 THR A O 1
ATOM 762 N N . PHE A 1 94 ? 10.117 -6.780 -6.328 1.00 83.56 94 PHE A N 1
ATOM 763 C CA . PHE A 1 94 ? 9.770 -5.360 -6.301 1.00 83.56 94 PHE A CA 1
ATOM 764 C C . PHE A 1 94 ? 10.913 -4.539 -5.689 1.00 83.56 94 PHE A C 1
ATOM 766 O O . PHE A 1 94 ? 11.460 -4.914 -4.652 1.00 83.56 94 PHE A O 1
ATOM 773 N N . GLY A 1 95 ? 11.320 -3.450 -6.345 1.00 75.06 95 GLY A N 1
ATOM 774 C C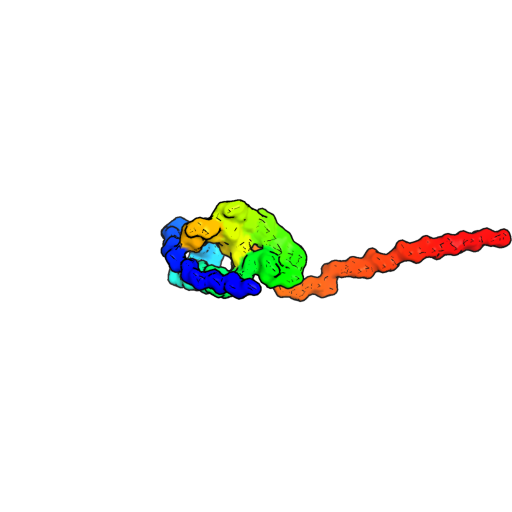A . GLY A 1 95 ? 12.400 -2.571 -5.885 1.00 75.06 95 GLY A CA 1
ATOM 775 C C . GLY A 1 95 ? 13.816 -3.156 -5.983 1.00 75.06 95 GLY A C 1
ATOM 776 O O . GLY A 1 95 ? 14.792 -2.439 -5.755 1.00 75.06 95 GLY A O 1
ATOM 777 N N . LYS A 1 96 ? 13.979 -4.433 -6.358 1.00 77.06 96 LYS A N 1
ATOM 778 C CA . LYS A 1 96 ? 15.305 -5.034 -6.565 1.00 77.06 96 LYS A CA 1
ATOM 779 C C . LYS A 1 96 ? 15.902 -4.563 -7.889 1.00 77.06 96 LYS A C 1
ATOM 781 O O . LYS A 1 96 ? 15.190 -4.439 -8.885 1.00 77.06 96 LYS A O 1
ATOM 786 N N . LYS A 1 97 ? 17.226 -4.338 -7.918 1.00 63.12 97 LYS A N 1
ATOM 787 C CA . LYS A 1 97 ? 17.980 -4.112 -9.165 1.00 63.12 97 LYS A CA 1
ATOM 788 C C . LYS A 1 97 ? 17.658 -5.253 -10.131 1.00 63.12 97 LYS A C 1
ATOM 790 O O . LYS A 1 97 ? 18.050 -6.392 -9.892 1.00 63.12 97 LYS A O 1
ATOM 795 N N . LYS A 1 98 ? 16.943 -4.949 -11.214 1.00 62.22 98 LYS A N 1
ATOM 796 C CA . LYS A 1 98 ? 16.685 -5.912 -12.286 1.00 62.22 98 LYS A CA 1
ATOM 797 C C . LYS A 1 98 ? 17.926 -5.934 -13.166 1.00 62.22 98 LYS A C 1
ATOM 799 O O . LYS A 1 98 ? 18.040 -5.155 -14.101 1.00 62.22 98 LYS A O 1
ATOM 804 N N . THR A 1 99 ? 18.896 -6.775 -12.823 1.00 51.84 99 THR A N 1
ATOM 805 C CA . THR A 1 99 ? 20.132 -6.954 -13.601 1.00 51.84 99 THR A CA 1
ATOM 806 C C . THR A 1 99 ? 19.927 -7.720 -14.907 1.00 51.84 99 THR A C 1
ATOM 808 O O . THR A 1 99 ? 20.895 -7.935 -15.622 1.00 51.84 99 THR A O 1
ATOM 811 N N . PHE A 1 100 ? 18.705 -8.124 -15.267 1.00 48.88 100 PHE A N 1
ATOM 812 C CA . PHE A 1 100 ? 18.501 -8.950 -16.453 1.00 48.88 100 PHE A CA 1
ATOM 813 C C . PHE A 1 100 ? 17.101 -8.769 -17.055 1.00 48.88 100 PHE A C 1
ATOM 815 O O . PHE A 1 100 ? 16.145 -9.429 -16.665 1.00 48.88 100 PHE A O 1
ATOM 822 N N . TYR A 1 101 ? 16.991 -7.882 -18.039 1.00 45.28 101 TYR A N 1
ATOM 823 C CA . TYR A 1 101 ? 16.174 -8.154 -19.217 1.00 45.28 101 TYR A CA 1
ATOM 824 C C . TYR A 1 101 ? 17.147 -8.108 -20.380 1.00 45.28 101 TYR A C 1
ATOM 826 O O . TYR A 1 101 ? 17.761 -7.074 -20.633 1.00 45.28 101 TYR A O 1
ATOM 834 N N . GLN A 1 102 ? 17.367 -9.264 -20.998 1.00 44.31 102 GLN A N 1
ATOM 835 C CA . GLN A 1 102 ? 18.217 -9.432 -22.164 1.00 44.31 102 GLN A CA 1
ATOM 836 C C . GLN A 1 102 ? 18.058 -8.246 -23.129 1.00 44.31 102 GLN A C 1
ATOM 838 O O . GLN A 1 102 ? 17.042 -8.117 -23.808 1.00 44.31 102 GLN A O 1
ATOM 843 N N . SER A 1 103 ? 19.124 -7.465 -23.303 1.00 42.41 103 SER A N 1
ATOM 844 C CA . SER A 1 103 ? 19.444 -6.877 -24.605 1.00 42.41 103 SER A CA 1
ATOM 845 C C . SER A 1 103 ? 19.880 -8.014 -25.545 1.00 42.41 103 SER A C 1
ATOM 847 O O . SER A 1 103 ? 20.993 -8.051 -26.061 1.00 42.41 103 SER A O 1
ATOM 849 N N . GLY A 1 104 ? 18.996 -8.991 -25.740 1.00 44.53 104 GLY A N 1
ATOM 850 C CA . GLY A 1 104 ? 19.068 -10.009 -26.775 1.00 44.53 104 GLY A CA 1
ATOM 851 C C . GLY A 1 104 ? 18.492 -9.445 -28.067 1.00 44.53 104 GLY A C 1
ATOM 852 O O . GLY A 1 104 ? 17.582 -10.022 -28.642 1.00 44.53 104 GLY A O 1
ATOM 853 N N . LYS A 1 105 ? 19.002 -8.295 -28.516 1.00 47.41 105 LYS A N 1
ATOM 854 C CA . LYS A 1 105 ? 18.916 -7.886 -29.919 1.00 47.41 105 LYS A CA 1
ATOM 855 C C . LYS A 1 105 ? 20.323 -7.898 -30.501 1.00 47.41 105 LYS A C 1
ATOM 857 O O . LYS A 1 105 ? 20.946 -6.864 -30.694 1.00 47.41 105 LYS A O 1
ATOM 862 N N . ARG A 1 106 ? 20.819 -9.101 -30.781 1.00 52.72 106 ARG A N 1
ATOM 863 C CA . ARG A 1 106 ? 21.795 -9.336 -31.849 1.00 52.72 106 ARG A CA 1
ATOM 864 C C . ARG A 1 106 ? 21.331 -10.542 -32.655 1.00 52.72 106 ARG A C 1
ATOM 866 O O . ARG A 1 106 ? 21.752 -11.665 -32.422 1.00 52.72 106 ARG A O 1
ATOM 873 N N . LYS A 1 107 ? 20.421 -10.280 -33.585 1.00 49.69 107 LYS A N 1
ATOM 874 C CA . LYS A 1 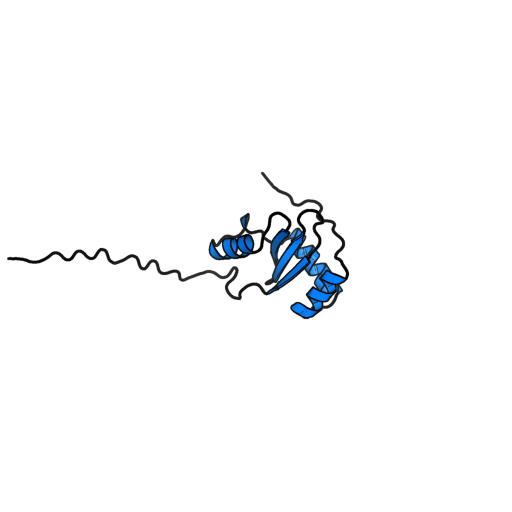107 ? 20.309 -11.021 -34.841 1.00 49.69 107 LYS A CA 1
ATOM 875 C C . LYS A 1 107 ? 20.038 -9.986 -35.923 1.00 49.69 107 LYS A C 1
ATOM 877 O O . LYS A 1 107 ? 18.929 -9.874 -36.423 1.00 49.69 107 LYS A O 1
ATOM 882 N N . ASP A 1 108 ? 21.062 -9.195 -36.224 1.00 49.50 108 ASP A N 1
ATOM 883 C CA . ASP A 1 108 ? 21.198 -8.689 -37.583 1.00 49.50 108 ASP A CA 1
ATOM 884 C C . ASP A 1 108 ? 21.850 -9.835 -38.360 1.00 49.50 108 ASP A C 1
ATOM 886 O O . ASP A 1 108 ? 23.069 -10.002 -38.389 1.00 49.50 108 ASP A O 1
ATOM 890 N N . GLY A 1 109 ? 21.006 -10.770 -38.794 1.00 46.03 109 GLY A N 1
ATOM 891 C CA . GLY A 1 109 ? 21.413 -11.879 -39.635 1.00 46.03 109 GLY A CA 1
ATOM 892 C C . GLY A 1 109 ? 21.661 -11.351 -41.036 1.00 46.03 109 GLY A C 1
ATOM 893 O O . GLY A 1 109 ? 20.810 -11.517 -41.902 1.00 46.03 109 GLY A O 1
ATOM 894 N N . ARG A 1 110 ? 22.826 -10.738 -41.266 1.00 45.16 110 ARG A N 1
ATOM 895 C CA . ARG A 1 110 ? 23.394 -10.683 -42.613 1.00 45.16 110 ARG A CA 1
ATOM 896 C C . ARG A 1 110 ? 23.818 -12.100 -42.981 1.00 45.16 110 ARG A C 1
ATOM 898 O O . ARG A 1 110 ? 24.939 -12.515 -42.707 1.00 45.16 110 ARG A O 1
ATOM 905 N N . TYR A 1 111 ? 22.900 -12.853 -43.575 1.00 48.41 111 TYR A N 1
ATOM 906 C CA . TYR A 1 111 ? 23.300 -13.852 -44.552 1.00 48.41 111 TYR A CA 1
ATOM 907 C C . TYR A 1 111 ? 23.745 -13.070 -45.790 1.00 48.41 111 TYR A C 1
ATOM 909 O O . TYR A 1 111 ? 22.930 -12.732 -46.644 1.00 48.41 111 TYR A O 1
ATOM 917 N N . GLU A 1 112 ? 25.034 -12.732 -45.861 1.00 46.00 112 GLU A N 1
ATOM 918 C CA . GLU A 1 112 ? 25.676 -12.593 -47.164 1.00 46.00 112 GLU A CA 1
ATOM 919 C C . GLU A 1 112 ? 25.626 -13.983 -47.798 1.00 46.00 112 GLU A C 1
ATOM 921 O O . GLU A 1 112 ? 26.374 -14.894 -47.443 1.00 46.00 112 GLU A O 1
ATOM 926 N N . LEU A 1 113 ? 24.641 -14.163 -48.675 1.00 46.19 113 LEU A N 1
ATOM 927 C CA . LEU A 1 113 ? 24.639 -15.225 -49.661 1.00 46.19 113 LEU A CA 1
ATOM 928 C C . LEU A 1 113 ? 25.906 -15.048 -50.499 1.00 46.19 113 LEU A C 1
ATOM 930 O O . LEU A 1 113 ? 25.963 -14.194 -51.379 1.00 46.19 113 LEU A O 1
ATOM 934 N N . MET A 1 114 ? 26.919 -15.865 -50.211 1.00 44.28 114 MET A N 1
ATOM 935 C CA . MET A 1 114 ? 27.871 -16.267 -51.233 1.00 44.28 114 MET A CA 1
ATOM 936 C C . MET A 1 114 ? 27.073 -16.979 -52.325 1.00 44.28 114 MET A C 1
ATOM 938 O O . MET A 1 114 ? 26.608 -18.099 -52.124 1.00 44.28 114 MET A O 1
ATOM 942 N N . TYR A 1 115 ? 26.928 -16.330 -53.472 1.00 45.72 115 TYR A N 1
ATOM 943 C CA . TYR A 1 115 ? 26.896 -17.034 -54.742 1.00 45.72 115 TYR A CA 1
ATOM 944 C C . TYR A 1 115 ? 27.995 -16.455 -55.627 1.00 45.72 115 TYR A C 1
ATOM 946 O O . TYR A 1 115 ? 28.219 -15.245 -55.642 1.00 45.72 115 TYR A O 1
ATOM 954 N N . ALA A 1 116 ? 28.703 -17.410 -56.225 1.00 43.25 116 ALA A N 1
ATOM 955 C CA . ALA A 1 116 ? 29.860 -17.318 -57.100 1.00 43.25 116 ALA A CA 1
ATOM 956 C C . ALA A 1 116 ? 29.713 -16.320 -58.253 1.00 43.25 116 ALA A C 1
ATOM 958 O O . ALA A 1 116 ? 28.574 -16.146 -58.743 1.00 43.25 116 ALA A O 1
#

Secondary structure (DSSP, 8-state):
----------PPPHHHHHHHHHHH---HHHHHHHHHHHHHH-B-TTT-SSHHHHHHHHTT--SSEEEEEETTEEEEEETTT--EEEEEEPPTTTTS--------------------

Radius of gyration: 20.73 Å; chains: 1; bounding box: 42×38×74 Å

Foldseek 3Di:
DPPQLPDLPFDEDPVQLVQCCVAVVDDSVRSRVQLVCQSNPWDFLVRAPDPVLSVVQVVVADPQWGWTDDDQKTFIAGPPRRYTPYMHGDDPCRPDPPPDDDPPPPDPPPPPPDDD

pLDDT: mean 75.14, std 17.94, range [35.72, 94.25]